Protein AF-A0A967VQU1-F1 (afdb_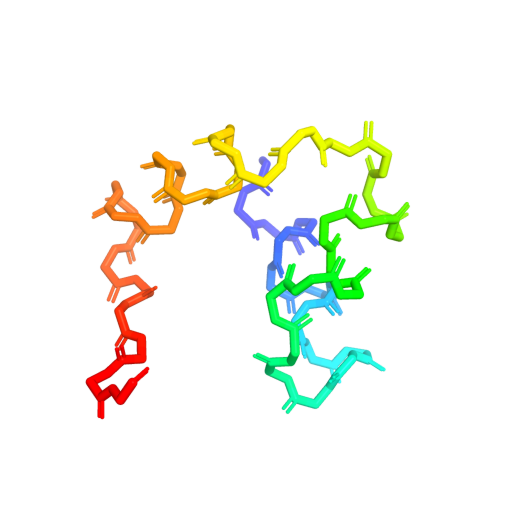monomer)

Nearest PDB structures (foldseek):
  1f36-assembly1_B  TM=9.498E-01  e=1.703E-02  Escherichia coli
  5ds9-assembly1_A  TM=9.414E-01  e=1.953E-02  Escherichia coli K-12
  5ds9-assembly1_B  TM=9.333E-01  e=2.568E-02  Escherichia coli K-12
  1etq-assembly2_D  TM=9.334E-01  e=2.749E-02  Escherichia coli
  1eto-assembly1_A  TM=9.289E-01  e=3.376E-02  Escherichia coli

Solvent-accessible surface area (backbone atoms only — not comparable to full-atom values): 2558 Å² total; per-residue (Å²): 110,68,67,59,55,49,50,30,23,64,78,40,78,63,35,60,69,55,20,14,60,74,68,73,41,56,62,68,58,49,50,5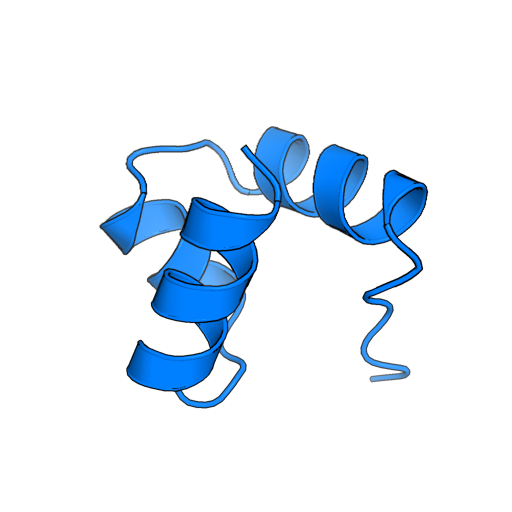3,51,26,59,74,70,66,61,66,76,93,119

Radius of gyration: 8.91 Å; Cα contacts (8 Å, |Δi|>4): 33; chains: 1; bounding box: 18×18×21 Å

Foldseek 3Di:
DVVLLVVLCVVVVNPLVRSCVVVVHDSVVSVVVCVVVVVDPPD

Sequence (43 aa):
EEAGIRAALEETDGVRTRAAELLGMSRTTLWRKMKEYGLQPDQ

Secondary structure (DSSP, 8-state):
-HHHHHHHHHHTTT-HHHHHHHTT--HHHHHHHHHHTT-----

pLDDT: mean 78.82, std 9.54, range [45.56, 87.31]

Structure (mmCIF, N/CA/C/O backbone):
data_AF-A0A967VQU1-F1
#
_entry.id   AF-A0A967VQU1-F1
#
loop_
_atom_site.group_PDB
_atom_site.id
_atom_site.type_symbol
_atom_site.label_atom_id
_atom_site.label_alt_id
_atom_site.label_comp_id
_atom_site.label_asym_id
_atom_site.label_entity_id
_atom_site.label_seq_id
_atom_site.pdbx_PDB_ins_code
_atom_site.Cartn_x
_atom_site.Cartn_y
_atom_site.Cartn_z
_atom_site.occupancy
_atom_site.B_iso_or_equiv
_atom_site.auth_seq_id
_atom_site.auth_comp_id
_atom_site.auth_asym_id
_atom_site.auth_atom_id
_atom_site.pdbx_PDB_model_num
ATOM 1 N N . GLU A 1 1 ? 8.257 3.818 -0.693 1.00 60.62 1 GLU A N 1
ATOM 2 C CA . GLU A 1 1 ? 7.445 2.607 -0.962 1.00 60.62 1 GLU A CA 1
ATOM 3 C C . GLU A 1 1 ? 6.116 2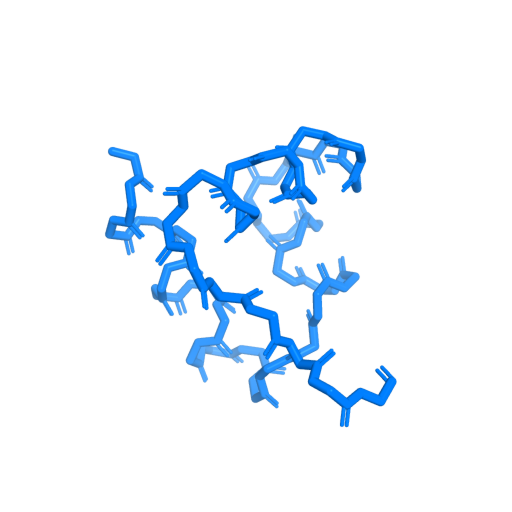.592 -0.202 1.00 60.62 1 GLU A C 1
ATOM 5 O O . GLU A 1 1 ? 5.132 2.165 -0.790 1.00 60.62 1 GLU A O 1
ATOM 10 N N . GLU A 1 2 ? 6.038 3.116 1.031 1.00 71.12 2 GLU A N 1
ATOM 11 C CA . GLU A 1 2 ? 4.765 3.244 1.774 1.00 71.12 2 GLU A CA 1
ATOM 12 C C . GLU A 1 2 ? 3.662 3.970 0.981 1.00 71.12 2 GLU A C 1
ATOM 14 O O . GLU A 1 2 ? 2.528 3.504 0.939 1.00 71.12 2 GLU A O 1
ATOM 19 N N . ALA A 1 3 ? 4.007 5.053 0.275 1.00 77.12 3 ALA A N 1
ATOM 20 C CA . ALA A 1 3 ? 3.059 5.813 -0.542 1.00 77.12 3 ALA A CA 1
ATOM 21 C C . ALA A 1 3 ? 2.394 4.976 -1.651 1.00 77.12 3 ALA A C 1
ATOM 23 O O . ALA A 1 3 ? 1.215 5.161 -1.923 1.00 77.12 3 ALA A O 1
ATOM 24 N N . GLY A 1 4 ? 3.118 4.023 -2.251 1.00 80.12 4 GLY A N 1
ATOM 25 C CA . GLY A 1 4 ? 2.55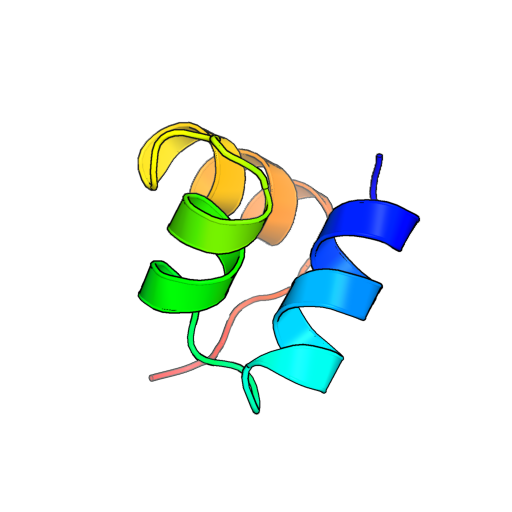2 3.136 -3.271 1.00 80.12 4 GLY A CA 1
ATOM 26 C C . GLY A 1 4 ? 1.568 2.135 -2.671 1.00 80.12 4 GLY A C 1
ATOM 27 O O . GLY A 1 4 ? 0.504 1.903 -3.230 1.00 80.12 4 GLY A O 1
ATOM 28 N N . ILE A 1 5 ? 1.887 1.597 -1.491 1.00 78.88 5 ILE A N 1
ATOM 29 C CA . ILE A 1 5 ? 0.993 0.697 -0.750 1.00 78.88 5 ILE A CA 1
ATOM 30 C C . ILE A 1 5 ? -0.264 1.425 -0.305 1.00 78.88 5 ILE A C 1
ATOM 32 O O . ILE A 1 5 ? -1.351 0.888 -0.472 1.00 78.88 5 ILE A O 1
ATOM 36 N N . ARG A 1 6 ? -0.129 2.643 0.222 1.00 80.88 6 ARG A N 1
ATOM 37 C CA . ARG A 1 6 ? -1.274 3.437 0.660 1.00 80.88 6 ARG A CA 1
ATOM 38 C C . ARG A 1 6 ? -2.170 3.824 -0.517 1.00 80.88 6 ARG A C 1
ATOM 40 O O . ARG A 1 6 ? -3.359 3.569 -0.440 1.00 80.88 6 ARG A O 1
ATOM 47 N N . ALA A 1 7 ? -1.596 4.303 -1.622 1.00 84.88 7 ALA A N 1
ATOM 48 C CA . ALA A 1 7 ? -2.355 4.632 -2.829 1.00 84.88 7 ALA A CA 1
ATOM 49 C C . ALA A 1 7 ? -3.067 3.405 -3.416 1.00 84.88 7 ALA A C 1
ATOM 51 O O . ALA A 1 7 ? -4.249 3.470 -3.724 1.00 84.88 7 ALA A O 1
ATOM 52 N N . ALA A 1 8 ? -2.380 2.263 -3.506 1.00 85.81 8 ALA A N 1
ATOM 53 C CA . ALA A 1 8 ? -2.996 1.034 -3.991 1.00 85.81 8 ALA A CA 1
ATOM 54 C C . ALA A 1 8 ? -4.072 0.511 -3.031 1.00 85.81 8 ALA A C 1
ATOM 56 O O . ALA A 1 8 ? -5.070 -0.031 -3.485 1.00 85.81 8 ALA A O 1
ATOM 57 N N . LEU A 1 9 ? -3.900 0.655 -1.714 1.00 81.12 9 LEU A N 1
ATOM 58 C CA . LEU A 1 9 ? -4.933 0.307 -0.738 1.00 81.12 9 LEU A CA 1
ATOM 59 C C . LEU A 1 9 ? -6.126 1.261 -0.822 1.00 81.12 9 LEU A C 1
ATOM 61 O O . LEU A 1 9 ? -7.246 0.778 -0.809 1.00 81.12 9 LEU A O 1
ATOM 65 N N . GLU A 1 10 ? -5.920 2.569 -0.959 1.00 84.50 10 GLU A N 1
ATOM 66 C CA . GLU A 1 10 ? -7.009 3.539 -1.150 1.00 84.50 10 GLU A CA 1
ATOM 67 C C . GLU A 1 10 ? -7.771 3.278 -2.454 1.00 84.50 10 GLU A C 1
ATOM 69 O O . GLU A 1 10 ? -8.995 3.231 -2.452 1.00 84.50 10 GLU A O 1
ATOM 74 N N . GLU A 1 11 ? -7.066 3.000 -3.551 1.00 86.06 11 GLU A N 1
ATOM 75 C CA . GLU A 1 11 ? -7.681 2.701 -4.851 1.00 86.06 11 GLU A CA 1
ATOM 76 C C . GLU A 1 11 ? -8.397 1.341 -4.880 1.00 86.06 11 GLU A C 1
ATOM 78 O O . GLU A 1 11 ? -9.293 1.098 -5.689 1.00 86.06 11 GLU A O 1
ATOM 83 N N . THR A 1 12 ? -8.012 0.429 -3.988 1.00 83.88 12 THR A N 1
ATOM 84 C CA . THR A 1 12 ? -8.603 -0.911 -3.892 1.00 83.88 12 THR A CA 1
ATOM 85 C C . THR A 1 12 ? -9.522 -1.073 -2.693 1.00 83.88 12 THR A C 1
ATOM 87 O O . THR A 1 12 ? -9.914 -2.200 -2.400 1.00 83.88 12 THR A O 1
ATOM 90 N N . ASP A 1 13 ? -9.888 0.023 -2.024 1.00 78.81 13 ASP A N 1
ATOM 91 C CA . ASP A 1 13 ? -10.798 0.035 -0.872 1.00 78.81 13 ASP A CA 1
ATOM 92 C C . ASP A 1 13 ? -10.308 -0.850 0.300 1.00 78.81 13 ASP A C 1
ATOM 94 O O . ASP A 1 13 ? -11.059 -1.525 0.996 1.00 78.81 13 ASP A O 1
ATOM 98 N N . GLY A 1 14 ? -8.990 -0.923 0.488 1.00 72.31 14 GLY A N 1
ATOM 99 C CA . GLY A 1 14 ? -8.343 -1.751 1.508 1.00 72.31 14 GLY A CA 1
ATOM 100 C C . GLY A 1 14 ? -8.171 -3.222 1.114 1.00 72.31 14 GLY A C 1
ATOM 101 O O . GLY A 1 14 ? -7.695 -4.029 1.921 1.00 72.31 14 GLY A O 1
ATOM 102 N N . VAL A 1 15 ? -8.491 -3.603 -0.127 1.00 82.25 15 VAL A N 1
ATOM 103 C CA . VAL A 1 15 ? -8.332 -4.983 -0.598 1.00 82.25 15 VAL A CA 1
ATOM 104 C C . VAL A 1 15 ? -6.858 -5.288 -0.868 1.00 82.25 15 VAL A C 1
ATOM 106 O O . VAL A 1 15 ? -6.329 -5.086 -1.958 1.00 82.25 15 VAL A O 1
ATOM 109 N N . ARG A 1 16 ? -6.196 -5.885 0.128 1.00 77.12 16 ARG A N 1
ATOM 110 C CA . ARG A 1 16 ? -4.775 -6.290 0.097 1.00 77.12 16 ARG A CA 1
ATOM 111 C C . ARG A 1 16 ? -4.390 -7.088 -1.151 1.00 77.12 16 ARG A C 1
ATOM 113 O O . ARG A 1 16 ? -3.297 -6.918 -1.680 1.00 77.12 16 ARG A O 1
ATOM 120 N N . THR A 1 17 ? -5.264 -7.979 -1.611 1.00 80.50 17 THR A N 1
ATOM 121 C CA . THR A 1 17 ? -5.023 -8.822 -2.790 1.00 80.50 17 THR A CA 1
ATOM 122 C C . THR A 1 17 ? -4.946 -7.983 -4.056 1.00 80.50 17 THR A C 1
ATOM 124 O O . THR A 1 17 ? -3.989 -8.116 -4.810 1.00 80.50 17 THR A O 1
ATOM 127 N N . ARG A 1 18 ? -5.898 -7.062 -4.235 1.00 84.62 18 ARG A N 1
ATOM 128 C CA . ARG A 1 18 ? -5.891 -6.134 -5.361 1.00 84.62 18 ARG A CA 1
ATOM 129 C C . ARG A 1 18 ? -4.750 -5.139 -5.245 1.00 84.62 18 ARG A C 1
ATOM 131 O O . ARG A 1 18 ? -4.085 -4.919 -6.239 1.00 84.62 18 ARG A O 1
ATOM 138 N N . ALA A 1 19 ? -4.472 -4.590 -4.064 1.00 86.19 19 ALA A N 1
ATOM 139 C CA . ALA A 1 19 ? -3.340 -3.684 -3.876 1.00 86.19 19 ALA A CA 1
ATOM 140 C C . ALA A 1 19 ? -2.008 -4.358 -4.251 1.00 86.19 19 ALA A C 1
ATOM 142 O O . ALA A 1 19 ? -1.161 -3.743 -4.892 1.00 86.19 19 ALA A O 1
ATOM 143 N N . ALA A 1 20 ? -1.838 -5.638 -3.899 1.00 85.44 20 ALA A N 1
ATOM 144 C CA 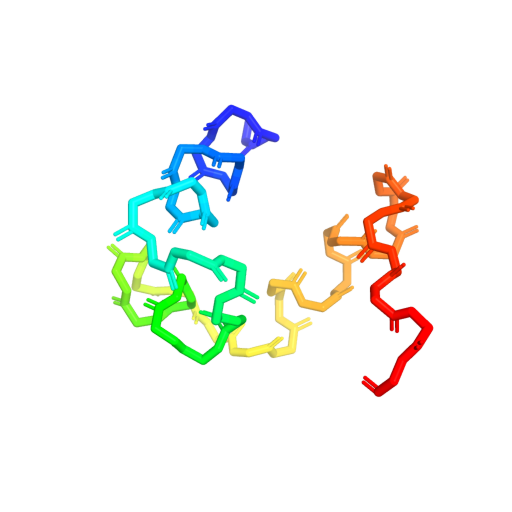. ALA A 1 20 ? -0.681 -6.441 -4.291 1.00 85.44 20 ALA A CA 1
ATOM 145 C C . ALA A 1 20 ? -0.603 -6.626 -5.817 1.00 85.44 20 ALA A C 1
ATOM 147 O O . ALA A 1 20 ? 0.457 -6.402 -6.396 1.00 85.44 20 ALA A O 1
ATOM 148 N N . GLU A 1 21 ? -1.716 -6.974 -6.471 1.00 87.31 21 GLU A N 1
ATOM 149 C CA . GLU A 1 21 ? -1.783 -7.104 -7.934 1.00 87.31 21 GLU A CA 1
ATOM 150 C C . GLU A 1 21 ? -1.523 -5.777 -8.657 1.00 87.31 21 GLU A C 1
ATOM 152 O O . GLU A 1 21 ? -0.765 -5.739 -9.622 1.00 87.31 21 GLU A O 1
ATOM 157 N N . LEU A 1 22 ? -2.084 -4.680 -8.150 1.00 86.06 22 LEU A N 1
ATOM 158 C CA . LEU A 1 22 ? -1.968 -3.332 -8.710 1.00 86.06 22 LEU A CA 1
ATOM 159 C C . LEU A 1 22 ? -0.535 -2.797 -8.586 1.00 86.06 22 LEU A C 1
ATOM 161 O O . LEU A 1 22 ? -0.030 -2.133 -9.485 1.00 86.06 22 LEU A O 1
ATOM 165 N N . LEU A 1 23 ? 0.156 -3.163 -7.506 1.00 83.19 23 LEU A N 1
ATOM 166 C CA . LEU A 1 23 ? 1.576 -2.875 -7.312 1.00 83.19 23 LEU A CA 1
ATOM 167 C C . LEU A 1 23 ? 2.512 -3.874 -8.002 1.00 83.19 23 LEU A C 1
ATOM 169 O O . LEU A 1 23 ? 3.728 -3.689 -7.949 1.00 83.19 23 LEU A O 1
ATOM 173 N N . GLY A 1 24 ? 1.985 -4.949 -8.599 1.00 87.06 24 GLY A N 1
ATOM 174 C CA . GLY A 1 24 ? 2.790 -6.040 -9.153 1.00 87.06 24 GLY A CA 1
ATOM 175 C C . GLY A 1 24 ? 3.667 -6.739 -8.107 1.00 87.06 24 GLY A C 1
ATOM 176 O O . GLY A 1 24 ? 4.694 -7.327 -8.442 1.00 87.06 24 GLY A O 1
ATOM 177 N N . MET A 1 25 ? 3.298 -6.649 -6.827 1.00 84.44 25 MET A N 1
ATOM 178 C CA . MET A 1 25 ? 4.047 -7.229 -5.718 1.00 84.44 25 MET A CA 1
ATOM 179 C C . MET A 1 25 ? 3.377 -8.503 -5.221 1.00 84.44 25 MET A C 1
ATOM 181 O O . MET A 1 25 ? 2.160 -8.593 -5.092 1.00 84.44 25 MET A O 1
ATOM 185 N N . SER A 1 26 ? 4.183 -9.486 -4.828 1.00 84.81 26 SER A N 1
ATOM 186 C CA . SER A 1 26 ? 3.673 -10.673 -4.144 1.00 84.81 26 SER A CA 1
ATOM 187 C C . SER A 1 26 ? 2.954 -10.291 -2.846 1.00 84.81 26 SER A C 1
ATOM 189 O O . SER A 1 26 ? 3.451 -9.477 -2.062 1.00 84.81 26 SER A O 1
ATOM 191 N N . ARG A 1 27 ? 1.823 -10.952 -2.560 1.00 80.94 27 ARG A N 1
ATOM 192 C CA . ARG A 1 27 ? 1.061 -10.807 -1.301 1.00 80.94 27 ARG A CA 1
ATOM 193 C C . ARG A 1 27 ? 1.944 -10.844 -0.051 1.00 80.94 27 ARG A C 1
ATOM 195 O O . ARG A 1 27 ? 1.691 -10.109 0.895 1.00 80.94 27 ARG A O 1
ATOM 202 N N . THR A 1 28 ? 2.969 -11.696 -0.037 1.00 85.25 28 THR A N 1
ATOM 203 C CA . THR A 1 28 ? 3.924 -11.835 1.075 1.00 85.25 28 THR A CA 1
ATOM 204 C C . THR A 1 28 ? 4.778 -10.583 1.275 1.00 85.25 28 THR A C 1
ATOM 206 O O . THR A 1 28 ? 4.986 -10.171 2.415 1.00 85.25 28 THR A O 1
ATOM 209 N N . THR A 1 29 ? 5.215 -9.936 0.192 1.00 85.88 29 THR A N 1
ATOM 210 C CA . THR A 1 29 ? 5.950 -8.662 0.223 1.00 85.88 29 THR A CA 1
ATOM 211 C C . THR A 1 29 ? 5.062 -7.534 0.726 1.00 85.88 29 THR A C 1
ATOM 213 O O . THR A 1 29 ? 5.467 -6.792 1.624 1.00 85.88 29 THR A O 1
ATOM 216 N N . LEU A 1 30 ? 3.829 -7.450 0.209 1.00 83.62 30 LEU A N 1
ATOM 217 C C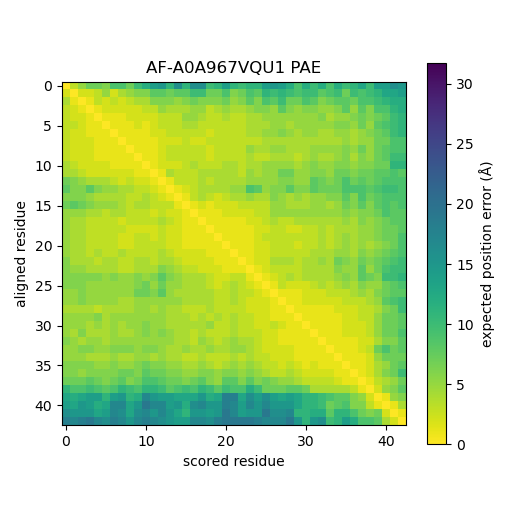A . LEU A 1 30 ? 2.848 -6.475 0.677 1.00 83.62 30 LEU A CA 1
ATOM 218 C C . LEU A 1 30 ? 2.565 -6.672 2.170 1.00 83.62 30 LEU A C 1
ATOM 220 O O . LEU A 1 30 ? 2.557 -5.708 2.924 1.00 83.62 30 LEU A O 1
ATOM 224 N N . TRP A 1 31 ? 2.390 -7.918 2.618 1.00 80.81 31 TRP A N 1
ATOM 225 C CA . TRP A 1 31 ? 2.123 -8.241 4.020 1.00 80.81 31 TRP A CA 1
ATOM 226 C C . TRP A 1 31 ? 3.282 -7.872 4.942 1.00 80.81 31 TRP A C 1
ATOM 228 O O . TRP A 1 31 ? 3.056 -7.305 6.009 1.00 80.81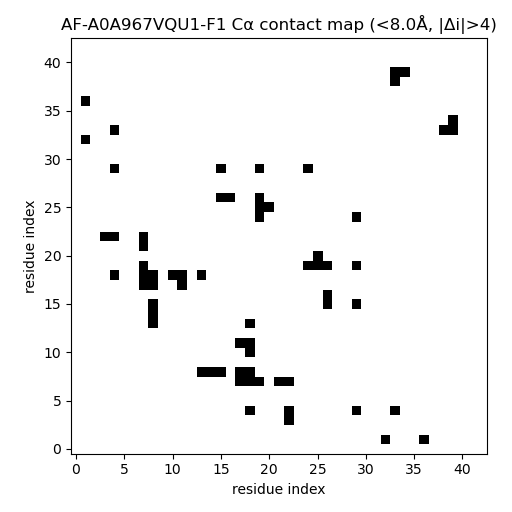 31 TRP A O 1
ATOM 238 N N . AR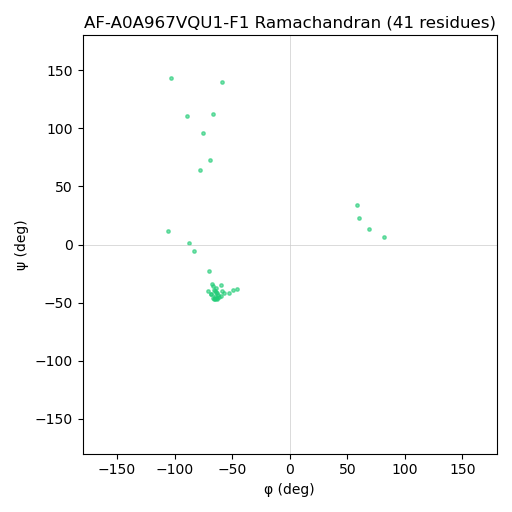G A 1 32 ? 4.528 -8.118 4.516 1.00 84.94 32 ARG A N 1
ATOM 239 C CA . ARG A 1 32 ? 5.718 -7.738 5.285 1.00 84.94 32 ARG A CA 1
ATOM 240 C C . ARG A 1 32 ? 5.820 -6.223 5.440 1.00 84.94 32 ARG A C 1
ATOM 242 O O . ARG A 1 32 ? 6.008 -5.751 6.554 1.00 84.94 32 ARG A O 1
ATOM 249 N N . LYS A 1 33 ? 5.621 -5.479 4.347 1.00 83.88 33 LYS A N 1
ATOM 250 C CA . LYS A 1 33 ? 5.605 -4.012 4.358 1.00 83.88 33 LYS A CA 1
ATOM 251 C C . LYS A 1 33 ? 4.438 -3.468 5.182 1.00 83.88 33 LYS A C 1
ATOM 253 O O . LYS A 1 33 ? 4.651 -2.636 6.045 1.00 83.88 33 LYS A O 1
ATOM 258 N N . MET A 1 34 ? 3.224 -3.982 5.007 1.00 80.88 34 MET A N 1
ATOM 259 C CA . MET A 1 34 ? 2.073 -3.598 5.830 1.00 80.88 34 MET A CA 1
ATOM 260 C C . MET A 1 34 ? 2.320 -3.828 7.321 1.00 80.88 34 MET A C 1
ATOM 262 O O . MET A 1 34 ? 1.981 -2.971 8.124 1.00 80.88 34 MET A O 1
ATOM 266 N N . LYS A 1 35 ? 2.940 -4.951 7.698 1.00 82.38 35 LYS A N 1
ATOM 267 C CA . LYS A 1 35 ? 3.313 -5.222 9.089 1.00 82.38 35 LYS A CA 1
ATOM 268 C C . LYS A 1 35 ? 4.372 -4.239 9.602 1.00 82.38 35 LYS A C 1
ATOM 270 O O . LYS A 1 35 ? 4.266 -3.790 10.736 1.00 82.38 35 LYS A O 1
ATOM 275 N N . GLU A 1 36 ? 5.355 -3.896 8.773 1.00 83.25 36 GLU A N 1
ATOM 276 C CA . GLU A 1 36 ? 6.392 -2.896 9.072 1.00 83.25 36 GLU A CA 1
ATOM 277 C C . GLU A 1 36 ? 5.797 -1.487 9.252 1.00 83.25 36 GLU A C 1
ATOM 279 O O . GLU A 1 36 ? 6.192 -0.761 10.157 1.00 83.25 36 GLU A O 1
ATOM 284 N N . TYR A 1 37 ? 4.782 -1.145 8.453 1.00 78.44 37 TYR A N 1
ATOM 285 C CA . TYR A 1 37 ? 4.062 0.131 8.496 1.00 78.44 37 TYR A CA 1
ATOM 286 C C . TYR A 1 37 ? 2.873 0.153 9.476 1.00 78.44 37 TYR A C 1
ATOM 288 O O . TYR A 1 37 ? 2.161 1.150 9.551 1.00 78.44 37 TYR A O 1
ATOM 296 N N . GLY A 1 38 ? 2.607 -0.933 10.211 1.00 73.94 38 GLY A N 1
ATOM 297 C CA . GLY A 1 38 ? 1.463 -1.019 11.132 1.00 73.94 38 GLY A CA 1
ATOM 298 C C . GLY A 1 38 ? 0.082 -1.066 10.457 1.00 73.94 38 GLY A C 1
ATOM 299 O O . GLY A 1 38 ? -0.935 -0.946 11.133 1.00 73.94 38 GLY A O 1
ATOM 300 N N . LEU A 1 39 ? 0.027 -1.291 9.143 1.00 73.06 39 LEU A N 1
ATOM 301 C CA . LEU A 1 39 ? -1.185 -1.489 8.343 1.00 73.06 39 LEU A CA 1
ATOM 302 C C . LEU A 1 39 ? -1.718 -2.919 8.551 1.00 73.06 39 LEU A C 1
ATOM 304 O O . LEU A 1 39 ? -1.702 -3.773 7.656 1.00 73.06 39 LEU A O 1
ATOM 308 N N . GLN A 1 40 ? -2.132 -3.224 9.777 1.00 62.19 40 GLN A N 1
ATOM 309 C CA . GLN A 1 40 ? -2.865 -4.447 10.081 1.00 62.19 40 GLN A CA 1
ATOM 310 C C . GLN A 1 40 ? -4.363 -4.157 9.919 1.00 62.19 40 GLN A C 1
ATOM 312 O O . GLN A 1 40 ? -4.908 -3.417 10.732 1.00 62.19 40 GLN A O 1
ATOM 317 N N . PRO A 1 41 ? -5.057 -4.710 8.905 1.00 55.78 41 PRO A N 1
ATOM 318 C CA . PRO A 1 41 ? -6.465 -4.973 9.069 1.00 55.78 41 PRO A CA 1
ATOM 319 C C . PRO A 1 41 ? -6.538 -6.059 10.133 1.00 55.78 41 PRO A C 1
ATOM 321 O O . PRO A 1 41 ? -6.035 -7.173 9.965 1.00 55.78 41 PRO A O 1
ATOM 324 N N . ASP A 1 42 ? -7.075 -5.669 11.271 1.00 53.41 42 ASP A N 1
ATOM 325 C CA . ASP A 1 42 ? -7.617 -6.586 12.249 1.00 53.41 42 ASP A CA 1
A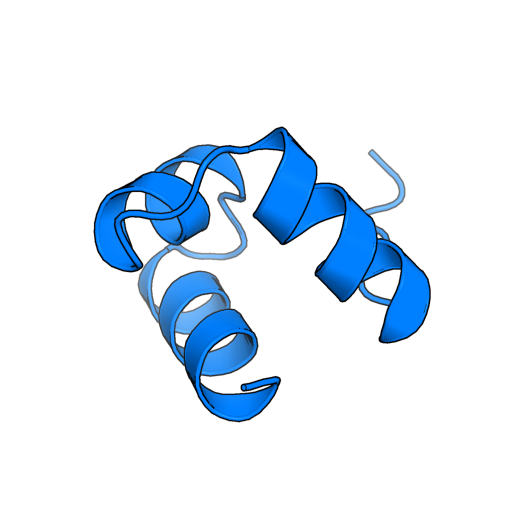TOM 326 C C . ASP A 1 42 ? -8.882 -7.197 11.630 1.00 53.41 42 ASP A C 1
ATOM 328 O O . ASP A 1 42 ? -9.961 -6.729 11.941 1.00 53.41 42 ASP A O 1
ATOM 332 N N . GLN A 1 43 ? -8.749 -8.092 10.638 1.00 45.56 43 GLN A N 1
ATOM 333 C CA . GLN A 1 43 ? -9.759 -9.030 10.102 1.00 45.56 43 GLN A CA 1
ATOM 334 C C . GLN A 1 43 ? -9.111 -9.936 9.036 1.00 45.56 43 GLN A C 1
ATOM 336 O O . GLN A 1 43 ? -8.415 -9.411 8.130 1.00 45.56 43 GLN A O 1
#

Mean predicted aligned error: 5.21 Å